Protein AF-A0A8H5RY26-F1 (afdb_monomer)

Mean predicted aligned error: 7.0 Å

Nearest PDB structures (foldseek):
  8ek4-assembly1_A  TM=5.320E-01  e=1.767E+00  synthetic construct
  4dzv-assembly1_A  TM=2.165E-01  e=2.153E+00  synthetic construct

Organism: NCBI:txid1567544

Radius of gyration: 21.16 Å; Cα contacts (8 Å, |Δi|>4): 128; chains: 1; bounding box: 45×34×76 Å

Sequence (164 aa):
METAPFAAAMRSDHYPPPDSVRNQLTSINVASVYHIQTATGTCIETIRGLKDTQPDRDIWNATISGACETAIRSFSDRFDNAADEAVQLIEALPPAQQSGAANFMSQSMGIVNRVVNQASSGFSSIDRRSIKDFLAGNWNRLTEVDNDVKAACSYAINALNAVF

Structure (mmCIF, N/CA/C/O backbone):
data_AF-A0A8H5RY26-F1
#
_entry.id   AF-A0A8H5RY26-F1
#
loop_
_atom_site.group_PDB
_atom_site.id
_atom_site.type_symbol
_atom_site.label_atom_id
_atom_site.label_alt_id
_atom_site.label_comp_id
_atom_site.label_asym_id
_atom_site.label_entity_id
_atom_site.label_seq_id
_atom_site.pdbx_PDB_ins_code
_atom_site.Cartn_x
_atom_site.Cartn_y
_atom_site.Cartn_z
_atom_site.occupancy
_atom_site.B_iso_or_equiv
_atom_site.auth_seq_id
_atom_site.auth_comp_id
_atom_site.auth_asym_id
_atom_site.auth_atom_id
_atom_site.pdbx_PDB_model_num
ATOM 1 N N . MET A 1 1 ? 9.638 23.536 -48.122 1.00 36.81 1 MET A N 1
ATOM 2 C CA . MET A 1 1 ? 9.835 23.753 -46.677 1.00 36.81 1 MET A CA 1
ATOM 3 C C . MET A 1 1 ? 9.055 22.688 -45.929 1.00 36.81 1 MET A C 1
ATOM 5 O O . MET A 1 1 ? 7.861 22.567 -46.146 1.00 36.81 1 MET A O 1
ATOM 9 N N . GLU A 1 2 ? 9.799 21.880 -45.173 1.00 44.03 2 GLU A N 1
ATOM 10 C CA . GLU A 1 2 ? 9.433 21.237 -43.900 1.00 44.03 2 GLU A CA 1
ATOM 11 C C . GLU A 1 2 ? 8.120 20.445 -43.779 1.00 44.03 2 GLU A C 1
ATOM 13 O O . GLU A 1 2 ? 7.114 20.937 -43.286 1.00 44.03 2 GLU A O 1
ATOM 18 N N . THR A 1 3 ? 8.190 19.141 -44.061 1.00 43.34 3 THR A N 1
ATOM 19 C CA . THR A 1 3 ? 7.304 18.130 -43.438 1.00 43.34 3 THR A CA 1
ATOM 20 C C . THR A 1 3 ? 8.074 16.973 -42.784 1.00 43.34 3 THR A C 1
ATOM 22 O O . THR A 1 3 ? 7.475 16.066 -42.214 1.00 43.34 3 THR A O 1
ATOM 25 N N . ALA A 1 4 ? 9.410 17.016 -42.789 1.00 43.66 4 ALA A N 1
ATOM 26 C CA . ALA A 1 4 ? 10.258 15.982 -42.198 1.00 43.66 4 ALA A CA 1
ATOM 27 C C . ALA A 1 4 ? 10.360 15.976 -40.649 1.00 43.66 4 ALA A C 1
ATOM 29 O O . ALA A 1 4 ? 10.495 14.880 -40.100 1.00 43.66 4 ALA A O 1
ATOM 30 N N . PRO A 1 5 ? 10.278 17.102 -39.900 1.00 45.31 5 PRO A N 1
ATOM 31 C CA . PRO A 1 5 ? 10.569 17.049 -38.462 1.00 45.31 5 PRO A CA 1
ATOM 32 C C . PRO A 1 5 ? 9.454 16.405 -37.619 1.00 45.31 5 PRO A C 1
ATOM 34 O O . PRO A 1 5 ? 9.732 15.899 -36.536 1.00 45.31 5 PRO A O 1
ATOM 37 N N . PHE A 1 6 ? 8.212 16.333 -38.114 1.00 38.69 6 PHE A N 1
ATOM 38 C CA . PHE A 1 6 ? 7.098 15.731 -37.362 1.00 38.69 6 PHE A CA 1
ATOM 39 C C . PHE A 1 6 ? 7.047 14.198 -37.438 1.00 38.69 6 PHE A C 1
ATOM 41 O O . PHE A 1 6 ? 6.617 13.551 -36.486 1.00 38.69 6 PHE A O 1
ATOM 48 N N . ALA A 1 7 ? 7.525 13.591 -38.529 1.00 36.59 7 ALA A N 1
ATOM 49 C CA . ALA A 1 7 ? 7.576 12.131 -38.649 1.00 36.59 7 ALA A CA 1
ATOM 50 C C . ALA A 1 7 ? 8.753 11.519 -37.864 1.00 36.59 7 ALA A C 1
ATOM 52 O O . ALA A 1 7 ? 8.653 10.386 -37.396 1.00 36.59 7 ALA A O 1
ATOM 53 N N . ALA A 1 8 ? 9.839 12.277 -37.670 1.00 38.31 8 ALA A N 1
ATOM 54 C CA . ALA A 1 8 ? 10.982 11.857 -36.858 1.00 38.31 8 ALA A CA 1
ATOM 55 C C . ALA A 1 8 ? 10.657 11.831 -35.351 1.00 38.31 8 ALA A C 1
ATOM 57 O O . ALA A 1 8 ? 11.148 10.963 -34.639 1.00 38.31 8 ALA A O 1
ATOM 58 N N . ALA A 1 9 ? 9.763 12.706 -34.876 1.00 37.72 9 ALA A N 1
ATOM 59 C CA . ALA A 1 9 ? 9.303 12.699 -33.485 1.00 37.72 9 ALA A CA 1
ATOM 60 C C . ALA A 1 9 ? 8.344 11.532 -33.158 1.00 37.72 9 ALA A C 1
ATOM 62 O O . ALA A 1 9 ? 8.243 11.131 -32.003 1.00 37.72 9 ALA A O 1
ATOM 63 N N . MET A 1 10 ? 7.668 10.951 -34.162 1.00 38.06 10 MET A N 1
ATOM 64 C CA . MET A 1 10 ? 6.785 9.783 -33.982 1.00 38.06 10 MET A CA 1
ATOM 65 C C . MET A 1 10 ? 7.508 8.430 -34.046 1.00 38.06 10 MET A C 1
ATOM 67 O O . MET A 1 10 ? 6.903 7.395 -33.776 1.00 38.06 10 MET A O 1
ATOM 71 N N . ARG A 1 11 ? 8.807 8.428 -34.354 1.00 40.53 11 ARG A N 1
ATOM 72 C CA . ARG A 1 11 ? 9.712 7.307 -34.087 1.00 40.53 11 ARG A CA 1
ATOM 73 C C . ARG A 1 11 ? 10.643 7.700 -32.957 1.00 40.53 11 ARG A C 1
ATOM 75 O O . ARG A 1 11 ? 11.855 7.750 -33.117 1.00 40.53 11 ARG A O 1
ATOM 82 N N . SER A 1 12 ? 10.085 8.017 -31.796 1.00 44.28 12 SER A N 1
ATOM 83 C CA . SER A 1 12 ? 10.896 7.838 -30.607 1.00 44.28 12 SER A CA 1
ATOM 84 C C . SER A 1 12 ? 11.171 6.337 -30.534 1.00 44.28 12 SER A C 1
ATOM 86 O O . SER A 1 12 ? 10.256 5.566 -30.229 1.00 44.28 12 SER A O 1
ATOM 88 N N . ASP A 1 13 ? 12.381 5.929 -30.902 1.00 45.69 13 ASP A N 1
ATOM 89 C CA . ASP A 1 13 ? 12.923 4.601 -30.644 1.00 45.69 13 ASP A CA 1
ATOM 90 C C . ASP A 1 13 ? 12.985 4.422 -29.118 1.00 45.69 13 ASP A C 1
ATOM 92 O O . ASP A 1 13 ? 14.048 4.473 -28.505 1.00 45.69 13 ASP A O 1
ATOM 96 N N . HIS A 1 14 ? 11.828 4.309 -28.460 1.00 55.00 14 HIS A N 1
ATOM 97 C CA . HIS A 1 14 ? 11.748 3.905 -27.069 1.00 55.00 14 HIS A CA 1
ATOM 98 C C . HIS A 1 14 ? 12.093 2.432 -27.080 1.00 55.00 14 HIS A C 1
ATOM 100 O O . HIS A 1 14 ? 11.222 1.573 -27.223 1.00 55.00 14 HIS A O 1
ATOM 106 N N . TYR A 1 15 ? 13.389 2.152 -26.987 1.00 67.06 15 TYR A N 1
ATOM 107 C CA . TYR A 1 15 ? 13.845 0.812 -26.703 1.00 67.06 15 TYR A CA 1
ATOM 108 C C . TYR A 1 15 ? 13.180 0.411 -25.388 1.00 67.06 15 TYR A C 1
ATOM 110 O O . TYR A 1 15 ? 13.376 1.099 -24.377 1.00 67.06 15 TYR A O 1
ATOM 118 N N . PRO A 1 16 ? 12.341 -0.638 -25.392 1.00 71.38 16 PRO A N 1
ATOM 119 C CA . PRO A 1 16 ? 11.757 -1.107 -24.156 1.00 71.38 16 PRO A CA 1
ATOM 120 C C . PRO A 1 16 ? 12.901 -1.458 -23.194 1.00 71.38 16 PRO A C 1
ATOM 122 O O . PRO A 1 16 ? 13.933 -1.981 -23.637 1.00 71.38 16 PRO A O 1
ATOM 125 N N . PRO A 1 17 ? 12.761 -1.146 -21.896 1.00 80.62 17 PRO A N 1
ATOM 126 C CA . PRO A 1 17 ? 13.752 -1.544 -20.910 1.00 80.62 17 PRO A CA 1
ATOM 127 C C . PRO A 1 17 ? 13.972 -3.064 -20.960 1.00 80.62 17 PRO A C 1
ATOM 129 O O . PRO A 1 17 ? 13.013 -3.808 -21.197 1.00 80.62 17 PRO A O 1
ATOM 132 N N . PRO A 1 18 ? 15.203 -3.543 -20.704 1.00 87.88 18 PRO A N 1
ATOM 133 C CA . PRO A 1 18 ? 15.481 -4.971 -20.604 1.00 87.88 18 PRO A CA 1
ATOM 134 C C . PRO A 1 18 ? 14.547 -5.662 -19.604 1.00 87.88 18 PRO A C 1
ATOM 136 O O . PRO A 1 18 ? 14.173 -5.071 -18.589 1.00 87.88 18 PRO A O 1
ATOM 139 N N . ASP A 1 19 ? 14.226 -6.935 -19.844 1.00 89.81 19 ASP A N 1
ATOM 140 C CA . ASP A 1 19 ? 13.344 -7.737 -18.977 1.00 89.81 19 ASP A CA 1
ATOM 141 C C . ASP A 1 19 ? 13.813 -7.755 -17.521 1.00 89.81 19 ASP A C 1
ATOM 143 O O . ASP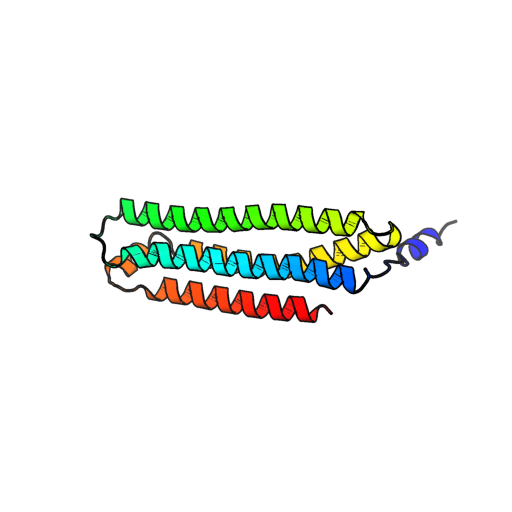 A 1 19 ? 13.008 -7.698 -16.597 1.00 89.81 19 ASP A O 1
ATOM 147 N N . SER A 1 20 ? 15.129 -7.763 -17.302 1.00 91.38 20 SER A N 1
ATOM 148 C CA . SER A 1 20 ? 15.716 -7.681 -15.966 1.00 91.38 20 SER A CA 1
ATOM 149 C C . SER A 1 20 ? 15.338 -6.390 -15.234 1.00 91.38 20 SER A C 1
ATOM 151 O O . SER A 1 20 ? 14.996 -6.445 -14.056 1.00 91.38 20 SER A O 1
ATOM 153 N N . VAL A 1 21 ? 15.358 -5.243 -15.918 1.00 92.88 21 VAL A N 1
ATOM 154 C CA . VAL A 1 21 ? 15.000 -3.943 -15.329 1.00 92.88 21 VAL A CA 1
ATOM 155 C C . VAL A 1 21 ? 13.494 -3.833 -15.145 1.00 92.88 21 VAL A C 1
ATOM 157 O O . VAL A 1 21 ? 13.033 -3.395 -14.097 1.00 92.88 21 VAL A O 1
ATOM 160 N N . ARG A 1 22 ? 12.724 -4.315 -16.121 1.00 92.06 22 ARG A N 1
ATOM 161 C CA . ARG A 1 22 ? 11.271 -4.470 -16.016 1.00 92.06 22 ARG A CA 1
ATOM 162 C C . ARG A 1 22 ? 10.870 -5.244 -14.758 1.00 92.06 22 ARG A C 1
ATOM 164 O O . ARG A 1 22 ? 10.122 -4.721 -13.935 1.00 92.06 22 ARG A O 1
ATOM 171 N N . ASN A 1 23 ? 11.448 -6.424 -14.549 1.00 93.62 23 ASN A N 1
ATOM 172 C CA . ASN A 1 23 ? 11.183 -7.261 -13.377 1.00 93.62 23 ASN A CA 1
ATOM 173 C C . ASN A 1 23 ? 11.546 -6.567 -12.054 1.00 93.62 23 ASN A C 1
ATOM 175 O O . ASN A 1 23 ? 10.822 -6.704 -11.065 1.00 93.62 23 ASN A O 1
ATOM 179 N N . GLN A 1 24 ? 12.643 -5.804 -12.025 1.00 96.00 24 GLN A N 1
ATOM 180 C CA . GLN A 1 24 ? 13.043 -5.041 -10.839 1.00 96.00 24 GLN A CA 1
ATOM 181 C C . GLN A 1 24 ? 12.072 -3.890 -10.546 1.00 96.00 24 GLN A C 1
ATOM 183 O O . GLN A 1 24 ? 11.600 -3.776 -9.418 1.00 96.00 24 GLN A O 1
ATOM 188 N N . LEU A 1 25 ? 11.685 -3.105 -11.558 1.00 95.12 25 LEU A N 1
ATOM 189 C CA . LEU A 1 25 ? 10.690 -2.037 -11.409 1.00 95.12 25 LEU A CA 1
ATOM 190 C C . LEU A 1 25 ? 9.324 -2.582 -10.960 1.00 95.12 25 LEU A C 1
ATOM 192 O O . LEU A 1 25 ? 8.662 -1.978 -10.115 1.00 95.12 25 LEU A O 1
ATOM 196 N N . THR A 1 26 ? 8.903 -3.751 -11.450 1.00 94.94 26 THR A N 1
ATOM 197 C CA . THR A 1 26 ? 7.691 -4.395 -10.919 1.00 94.94 26 THR A CA 1
ATOM 198 C C . THR A 1 26 ? 7.875 -4.887 -9.494 1.00 94.94 26 THR A C 1
ATOM 200 O O . THR A 1 26 ? 6.969 -4.702 -8.688 1.00 94.94 26 THR A O 1
ATOM 203 N N . SER A 1 27 ? 9.036 -5.439 -9.137 1.00 96.06 27 SER A N 1
ATOM 204 C CA . SER A 1 27 ? 9.303 -5.861 -7.756 1.00 96.06 27 SER A CA 1
ATOM 205 C C . SER A 1 27 ? 9.217 -4.689 -6.775 1.00 96.06 27 SER A C 1
ATOM 207 O O . SER A 1 27 ? 8.623 -4.841 -5.709 1.00 96.06 27 SER A O 1
ATOM 209 N N . ILE A 1 28 ? 9.706 -3.504 -7.159 1.00 96.88 28 ILE A N 1
ATOM 210 C CA . ILE A 1 28 ? 9.556 -2.265 -6.379 1.00 96.88 28 ILE A CA 1
ATOM 211 C C . ILE A 1 28 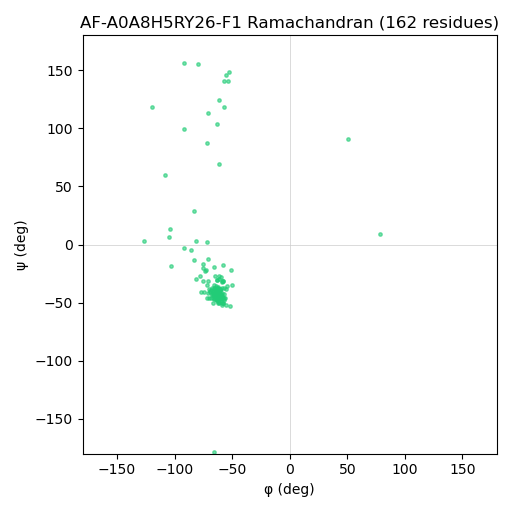? 8.072 -1.944 -6.149 1.00 96.88 28 ILE A C 1
ATOM 213 O O . ILE A 1 28 ? 7.653 -1.730 -5.008 1.00 96.88 28 ILE A O 1
ATOM 217 N N . ASN A 1 29 ? 7.259 -1.958 -7.211 1.00 96.12 29 ASN A N 1
ATOM 218 C CA . ASN A 1 29 ? 5.825 -1.665 -7.125 1.00 96.12 29 ASN A CA 1
ATOM 219 C C . ASN A 1 29 ? 5.051 -2.717 -6.317 1.00 96.12 29 ASN A C 1
ATOM 221 O O . ASN A 1 29 ? 4.221 -2.362 -5.482 1.00 96.12 29 ASN A O 1
ATOM 225 N N . VAL A 1 30 ? 5.344 -4.004 -6.512 1.00 96.94 30 VAL A N 1
ATOM 226 C CA . VAL A 1 30 ? 4.753 -5.111 -5.746 1.00 96.94 30 VAL A CA 1
ATOM 227 C C . VAL A 1 30 ? 5.096 -4.980 -4.262 1.00 96.94 30 VAL A C 1
ATOM 229 O O . VAL A 1 30 ? 4.210 -5.107 -3.417 1.00 96.94 30 VAL A O 1
ATOM 232 N N . ALA A 1 31 ? 6.348 -4.653 -3.930 1.00 97.19 31 ALA A N 1
ATOM 233 C CA . ALA A 1 31 ? 6.754 -4.389 -2.553 1.00 97.19 31 ALA A CA 1
ATOM 234 C C . ALA A 1 31 ? 5.978 -3.208 -1.946 1.00 97.19 31 ALA A C 1
ATOM 236 O O . ALA A 1 31 ? 5.542 -3.285 -0.798 1.00 97.19 31 ALA A O 1
ATOM 237 N N . SER A 1 32 ? 5.724 -2.147 -2.719 1.00 97.88 32 SER A N 1
ATOM 238 C CA . SER A 1 32 ? 4.875 -1.033 -2.277 1.00 97.88 32 SER A CA 1
ATOM 239 C C . SER A 1 32 ? 3.430 -1.464 -2.010 1.00 97.88 32 SER A C 1
ATOM 241 O O . SER A 1 32 ? 2.854 -1.050 -1.007 1.00 97.88 32 SER A O 1
ATOM 243 N N . VAL A 1 33 ? 2.851 -2.343 -2.835 1.00 97.94 33 VAL A N 1
ATOM 244 C CA . VAL A 1 33 ? 1.503 -2.891 -2.593 1.00 97.94 33 VAL A CA 1
ATOM 245 C C . VAL A 1 33 ? 1.453 -3.714 -1.300 1.00 97.94 33 VAL A C 1
ATOM 247 O O . VAL A 1 33 ? 0.552 -3.516 -0.481 1.00 97.94 33 VAL A O 1
ATOM 250 N N . TYR A 1 34 ? 2.436 -4.587 -1.060 1.00 97.94 34 TYR A N 1
ATOM 251 C CA . TYR A 1 34 ? 2.517 -5.346 0.196 1.00 97.94 34 TYR A CA 1
ATOM 252 C C . TYR A 1 34 ? 2.697 -4.451 1.422 1.00 97.94 34 TYR A C 1
ATOM 254 O O . TYR A 1 34 ? 2.121 -4.720 2.482 1.00 97.94 34 TYR A O 1
ATOM 262 N N . HIS A 1 35 ? 3.466 -3.371 1.285 1.00 97.81 35 HIS A N 1
ATOM 263 C CA . HIS A 1 35 ? 3.636 -2.385 2.346 1.00 97.81 35 HIS A CA 1
ATOM 264 C C . HIS A 1 35 ? 2.308 -1.711 2.705 1.00 97.81 35 HIS A C 1
ATOM 266 O O . HIS A 1 35 ? 1.948 -1.661 3.880 1.00 97.81 35 HIS A O 1
ATOM 272 N N . ILE A 1 36 ? 1.528 -1.284 1.704 1.00 97.19 36 ILE A N 1
ATOM 273 C CA . ILE A 1 36 ? 0.191 -0.702 1.918 1.00 97.19 36 ILE A CA 1
ATOM 274 C C . ILE A 1 36 ? -0.724 -1.689 2.646 1.00 97.19 36 ILE A C 1
ATOM 276 O O . ILE A 1 36 ? -1.395 -1.316 3.612 1.00 97.19 36 ILE A O 1
ATOM 280 N N . GLN A 1 37 ? -0.730 -2.955 2.216 1.00 97.56 37 GLN A N 1
ATOM 281 C CA . GLN A 1 37 ? -1.512 -4.008 2.863 1.00 97.56 37 GLN A CA 1
ATOM 282 C C . GLN A 1 37 ? -1.128 -4.167 4.339 1.00 97.56 37 GLN A C 1
ATOM 284 O O . GLN A 1 37 ? -2.000 -4.239 5.203 1.00 97.56 37 GLN A O 1
ATOM 289 N N . THR A 1 38 ? 0.173 -4.194 4.626 1.00 97.69 38 THR A N 1
ATOM 290 C CA . THR A 1 38 ? 0.706 -4.381 5.980 1.00 97.69 38 THR A CA 1
ATOM 291 C C . THR A 1 38 ? 0.363 -3.197 6.877 1.00 97.69 38 THR A C 1
ATOM 293 O O . THR A 1 38 ? -0.198 -3.387 7.953 1.00 97.69 38 THR A O 1
ATOM 296 N N . ALA A 1 39 ? 0.631 -1.969 6.430 1.00 97.50 39 ALA A N 1
ATOM 297 C CA . ALA A 1 39 ? 0.329 -0.763 7.196 1.00 97.50 39 ALA A CA 1
ATOM 298 C C . ALA A 1 39 ? -1.183 -0.581 7.426 1.00 97.50 39 ALA A C 1
ATOM 300 O O . ALA A 1 39 ? -1.593 -0.182 8.518 1.00 97.50 39 ALA A O 1
ATOM 301 N N . THR A 1 40 ? -2.023 -0.960 6.456 1.00 96.62 40 THR A N 1
ATOM 302 C CA . THR A 1 40 ? -3.482 -1.015 6.645 1.00 96.62 40 THR A CA 1
ATOM 303 C C . THR A 1 40 ? -3.868 -2.036 7.709 1.00 96.62 40 THR A C 1
ATOM 305 O O . THR A 1 40 ? -4.607 -1.694 8.630 1.00 96.62 40 THR A O 1
ATOM 308 N N . GLY A 1 41 ? -3.338 -3.260 7.631 1.00 96.62 41 GLY A N 1
ATOM 309 C CA . GLY A 1 41 ? -3.584 -4.297 8.634 1.00 96.62 41 GLY A CA 1
ATOM 310 C C . GLY A 1 41 ? -3.200 -3.843 10.044 1.00 96.62 41 GLY A C 1
ATOM 311 O O . GLY A 1 41 ? -3.999 -3.965 10.966 1.00 96.62 41 GLY A O 1
ATOM 312 N N . THR A 1 42 ? -2.027 -3.227 10.205 1.00 96.94 42 THR A N 1
ATOM 313 C CA . THR A 1 42 ? -1.566 -2.681 11.493 1.00 96.94 42 THR A CA 1
ATOM 314 C C . THR A 1 42 ? -2.496 -1.595 12.034 1.00 96.94 42 THR A C 1
ATOM 316 O O . THR A 1 42 ? -2.801 -1.588 13.228 1.00 96.94 42 THR A O 1
ATOM 319 N N . CYS A 1 43 ? -2.977 -0.690 11.176 1.00 95.50 43 CYS A N 1
ATOM 320 C CA . CYS A 1 43 ? -3.969 0.314 11.562 1.00 95.50 43 CYS A CA 1
ATOM 321 C C . CYS A 1 43 ? -5.251 -0.355 12.082 1.00 95.50 43 CYS A C 1
ATOM 323 O O . CYS A 1 43 ? -5.701 -0.063 13.190 1.00 95.50 43 CYS A O 1
ATOM 325 N N . ILE A 1 44 ? -5.793 -1.312 11.324 1.00 95.12 44 ILE A N 1
ATOM 326 C CA . ILE A 1 44 ? -7.012 -2.039 11.691 1.00 95.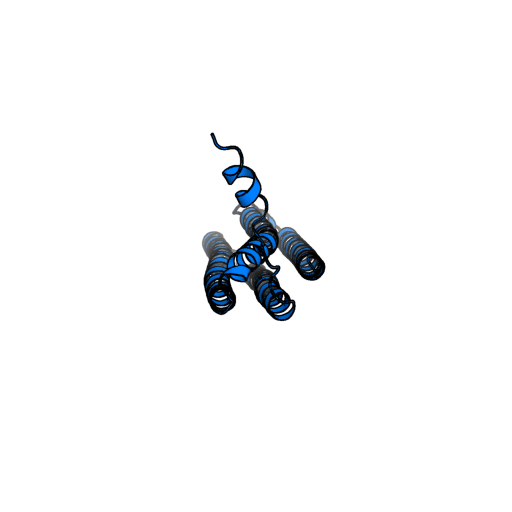12 44 ILE A CA 1
ATOM 327 C C . ILE A 1 44 ? -6.850 -2.789 13.018 1.00 95.12 44 ILE A C 1
ATOM 329 O O . ILE A 1 44 ? -7.732 -2.700 13.871 1.00 95.12 44 ILE A O 1
ATOM 333 N N . GLU A 1 45 ? -5.731 -3.481 13.229 1.00 95.38 45 GLU A N 1
ATOM 334 C CA . GLU A 1 45 ? -5.460 -4.192 14.484 1.00 95.38 45 GLU A CA 1
ATOM 335 C C . GLU A 1 45 ? -5.308 -3.236 15.672 1.00 95.38 45 GLU A C 1
ATOM 337 O O . GLU A 1 45 ? -5.839 -3.501 16.751 1.00 95.38 45 GLU A O 1
ATOM 342 N N . THR A 1 46 ? -4.678 -2.076 15.464 1.00 94.31 46 THR A N 1
ATOM 343 C CA . THR A 1 46 ? -4.583 -1.029 16.494 1.00 94.31 46 THR A CA 1
ATOM 344 C C . THR A 1 46 ? -5.973 -0.566 16.933 1.00 94.31 46 THR A C 1
ATOM 346 O O . THR A 1 46 ? -6.236 -0.433 18.127 1.00 94.31 46 THR A O 1
ATOM 349 N N . ILE A 1 47 ? -6.890 -0.371 15.980 1.00 93.25 47 ILE A N 1
ATOM 350 C CA . ILE A 1 47 ? -8.267 0.040 16.279 1.00 93.25 47 ILE A CA 1
ATOM 351 C C . ILE A 1 47 ? -9.053 -1.105 16.933 1.00 93.25 47 ILE A C 1
ATOM 353 O O . ILE A 1 47 ? -9.770 -0.872 17.905 1.00 93.25 47 ILE A O 1
ATOM 357 N N . ARG A 1 48 ? -8.904 -2.351 16.458 1.00 92.00 48 ARG A N 1
ATOM 358 C CA . ARG A 1 48 ? -9.535 -3.537 17.073 1.00 92.00 48 ARG A CA 1
ATOM 359 C C . ARG A 1 48 ? -9.111 -3.729 18.530 1.00 92.00 48 ARG A C 1
ATOM 361 O O . ARG A 1 48 ? -9.935 -4.163 19.332 1.00 92.00 48 ARG A O 1
ATOM 368 N N . GLY A 1 49 ? -7.884 -3.349 18.886 1.00 92.00 49 GLY A N 1
ATOM 369 C CA . GLY A 1 49 ? -7.384 -3.371 20.263 1.00 92.00 49 GLY A CA 1
ATOM 370 C C . GLY A 1 49 ? -8.200 -2.529 21.253 1.00 92.00 49 GLY A C 1
ATOM 371 O O . GLY A 1 49 ? -8.126 -2.766 22.455 1.00 92.00 49 GLY A O 1
ATOM 372 N N . LEU A 1 50 ? -9.028 -1.591 20.777 1.00 91.00 50 LEU A N 1
ATOM 373 C CA . LEU A 1 50 ? -9.917 -0.792 21.625 1.00 91.00 50 LEU A CA 1
ATOM 374 C C . LEU A 1 50 ? -11.151 -1.564 22.120 1.00 91.00 50 LEU A C 1
ATOM 376 O O . LEU A 1 50 ? -11.790 -1.120 23.073 1.00 91.00 50 LEU A O 1
ATOM 380 N N . LYS A 1 51 ? -11.491 -2.706 21.509 1.00 89.81 51 LYS A N 1
ATOM 381 C CA . LYS A 1 51 ? -12.760 -3.421 21.731 1.00 89.81 51 LYS A CA 1
ATOM 382 C C . LYS A 1 51 ? -13.044 -3.777 23.190 1.00 89.81 51 LYS A C 1
ATOM 384 O O . LYS A 1 51 ? -14.188 -3.663 23.621 1.00 89.81 51 LYS A O 1
ATOM 389 N N . ASP A 1 52 ? -12.011 -4.157 23.933 1.00 86.31 52 ASP A N 1
ATOM 390 C CA . ASP A 1 52 ? -12.125 -4.590 25.331 1.00 86.31 52 ASP A CA 1
ATOM 391 C C . ASP A 1 52 ? -11.650 -3.508 26.321 1.00 86.31 52 ASP A C 1
ATOM 393 O O . ASP A 1 52 ? -11.424 -3.775 27.502 1.00 86.31 52 ASP A O 1
ATOM 397 N N . THR A 1 53 ? -11.479 -2.271 25.845 1.00 87.62 53 THR A N 1
ATOM 398 C CA . THR A 1 53 ? -11.060 -1.131 26.672 1.00 87.62 53 THR A CA 1
ATOM 399 C C . THR A 1 53 ? -12.262 -0.378 27.230 1.00 87.62 53 THR A C 1
ATOM 401 O O . THR A 1 53 ? -13.356 -0.403 26.662 1.00 87.62 53 THR A O 1
ATOM 404 N N . GLN A 1 54 ? -12.066 0.331 28.347 1.00 83.81 54 GLN A N 1
ATOM 405 C CA . GLN A 1 54 ? -13.089 1.246 28.844 1.00 83.81 54 GLN A CA 1
ATOM 406 C C . GLN A 1 54 ? -13.340 2.335 27.785 1.00 83.81 54 GLN A C 1
ATOM 408 O O . GLN A 1 54 ? -12.383 3.008 27.390 1.00 83.81 54 GLN A O 1
ATOM 413 N N . PRO A 1 55 ? -14.588 2.526 27.317 1.00 79.56 55 PRO A N 1
ATOM 414 C CA . PRO A 1 55 ? -14.839 3.448 26.227 1.00 79.56 55 PRO A CA 1
ATOM 415 C C . PRO A 1 55 ? -14.660 4.891 26.687 1.00 79.56 55 PRO A C 1
ATOM 417 O O . PRO A 1 55 ? -15.454 5.415 27.468 1.00 79.56 55 PRO A O 1
ATOM 420 N N . ASP A 1 56 ? -13.633 5.536 26.150 1.00 86.94 56 ASP A N 1
ATOM 421 C CA . ASP A 1 56 ? -13.427 6.973 26.227 1.00 86.94 56 ASP A CA 1
ATOM 422 C C . ASP A 1 56 ? -13.405 7.507 24.798 1.00 86.94 56 ASP A C 1
ATOM 424 O O . ASP A 1 56 ? -12.577 7.121 23.970 1.00 86.94 56 ASP A O 1
ATOM 428 N N . ARG A 1 57 ? -14.367 8.378 24.495 1.00 83.88 57 ARG A N 1
ATOM 429 C CA . ARG A 1 57 ? -14.582 8.872 23.138 1.00 83.88 57 ARG A CA 1
ATOM 430 C C . ARG A 1 57 ? -13.382 9.653 22.615 1.00 83.88 57 ARG A C 1
ATOM 432 O O . ARG A 1 57 ? -13.102 9.566 21.420 1.00 83.88 57 ARG A O 1
ATOM 439 N N . ASP A 1 58 ? -12.721 10.434 23.455 1.00 87.56 58 ASP A N 1
ATOM 440 C CA . ASP A 1 58 ? -11.628 11.298 23.021 1.00 87.56 58 ASP A CA 1
ATOM 441 C C . ASP A 1 58 ? -10.360 10.473 22.817 1.00 87.56 58 ASP A C 1
ATOM 443 O O . ASP A 1 58 ? -9.696 10.621 21.788 1.00 87.56 58 ASP A O 1
ATOM 447 N N . ILE A 1 59 ? -10.101 9.515 23.712 1.00 88.06 59 ILE A N 1
ATOM 448 C CA . ILE A 1 59 ? -9.005 8.551 23.560 1.00 88.06 59 ILE A CA 1
ATOM 449 C C . ILE A 1 59 ? -9.213 7.704 22.302 1.00 88.06 59 ILE A C 1
ATOM 451 O O . ILE A 1 59 ? -8.317 7.630 21.466 1.00 88.06 59 ILE A O 1
ATOM 455 N N . TRP A 1 60 ? -10.398 7.118 22.109 1.00 90.50 60 TRP A N 1
ATOM 456 C CA . TRP A 1 60 ? -10.681 6.293 20.930 1.00 90.50 60 TRP A CA 1
ATOM 457 C C . TRP A 1 60 ? -10.564 7.096 19.633 1.00 90.50 60 TRP A C 1
ATOM 459 O O . TRP A 1 60 ? -9.961 6.619 18.673 1.00 90.50 60 TRP A O 1
ATOM 469 N N . ASN A 1 61 ? -11.080 8.331 19.602 1.00 89.06 61 ASN A N 1
ATOM 470 C CA . ASN A 1 61 ? -10.906 9.228 18.457 1.00 89.06 61 ASN A CA 1
ATOM 471 C C . ASN A 1 61 ? -9.429 9.468 18.137 1.00 89.06 61 ASN A C 1
ATOM 473 O O . ASN A 1 61 ? -9.040 9.401 16.968 1.00 89.06 61 ASN A O 1
ATOM 477 N N . ALA A 1 62 ? -8.625 9.775 19.156 1.00 90.62 62 ALA A N 1
ATOM 478 C CA . ALA A 1 62 ? -7.205 10.053 18.995 1.00 90.62 62 ALA A CA 1
ATOM 479 C C . ALA A 1 62 ? -6.442 8.812 18.512 1.00 90.62 62 ALA A C 1
ATOM 481 O O . ALA A 1 62 ? -5.652 8.914 17.576 1.00 90.62 62 ALA A O 1
ATOM 482 N N . THR A 1 63 ? -6.720 7.637 19.083 1.00 91.81 63 THR A N 1
ATOM 483 C CA . THR A 1 63 ? -6.106 6.371 18.665 1.00 91.81 63 THR A CA 1
ATOM 484 C C . THR A 1 63 ? -6.465 6.015 17.225 1.00 91.81 63 THR A C 1
ATOM 486 O O . THR A 1 63 ? -5.571 5.705 16.443 1.00 91.81 63 THR A O 1
ATOM 489 N N . ILE A 1 64 ? -7.746 6.101 16.850 1.00 92.06 64 ILE A N 1
ATOM 490 C CA . ILE A 1 64 ? -8.202 5.806 15.482 1.00 92.06 64 ILE A CA 1
ATOM 491 C C . ILE A 1 64 ? -7.550 6.764 14.482 1.00 92.06 64 ILE A C 1
ATOM 493 O O . ILE A 1 64 ? -6.962 6.324 13.496 1.00 92.06 64 ILE A O 1
ATOM 497 N N . SER A 1 65 ? -7.618 8.070 14.751 1.00 91.50 65 SER A N 1
ATOM 498 C CA . SER A 1 65 ? -7.067 9.085 13.845 1.00 91.50 65 SER A CA 1
ATOM 499 C C . SER A 1 65 ? -5.551 8.934 13.714 1.00 91.50 65 SER A C 1
ATOM 501 O O . SER A 1 65 ? -5.034 8.896 12.601 1.00 91.50 65 SER A O 1
ATOM 503 N N . GLY A 1 66 ? -4.845 8.746 14.833 1.00 93.50 66 GLY A N 1
ATOM 504 C CA . GLY A 1 66 ? -3.396 8.558 14.847 1.00 93.50 66 GLY A CA 1
ATOM 505 C C . GLY A 1 66 ? -2.941 7.285 14.129 1.00 93.50 66 GLY A C 1
ATOM 506 O O . GLY A 1 66 ? -1.934 7.314 13.420 1.00 93.50 66 GLY A O 1
ATOM 507 N N . ALA A 1 67 ? -3.686 6.181 14.251 1.00 94.38 67 ALA A N 1
ATOM 508 C CA . ALA A 1 67 ? -3.397 4.943 13.527 1.00 94.38 67 ALA A CA 1
ATOM 509 C C . ALA A 1 67 ? -3.559 5.124 12.007 1.00 94.38 67 ALA A C 1
ATOM 511 O O . ALA A 1 67 ? -2.659 4.767 11.243 1.00 94.38 67 ALA A O 1
ATOM 512 N N . CYS A 1 68 ? -4.661 5.744 11.571 1.00 93.88 68 CYS A N 1
ATOM 513 C CA . CYS A 1 68 ? -4.910 6.044 10.160 1.00 93.88 68 CYS A CA 1
ATOM 514 C C . CYS A 1 68 ? -3.858 7.003 9.578 1.00 93.88 68 CYS A C 1
ATOM 516 O O . CYS A 1 68 ? -3.313 6.741 8.508 1.00 93.88 68 CYS A O 1
ATOM 518 N N . GLU A 1 69 ? -3.529 8.088 10.284 1.00 94.56 69 GLU A N 1
ATOM 519 C CA . GLU A 1 69 ? -2.502 9.050 9.860 1.00 94.56 69 GLU A CA 1
ATOM 520 C C . GLU A 1 69 ? -1.116 8.405 9.759 1.00 94.56 69 GLU A C 1
ATOM 522 O O . GLU A 1 69 ? -0.380 8.664 8.806 1.00 94.56 69 GLU A O 1
ATOM 527 N N . THR A 1 70 ? -0.768 7.532 10.709 1.00 96.06 70 THR A N 1
ATOM 528 C CA . THR A 1 70 ? 0.499 6.788 10.687 1.00 96.06 70 THR A CA 1
ATOM 529 C C . THR A 1 70 ? 0.575 5.865 9.474 1.00 96.06 70 THR A C 1
ATOM 531 O O . THR A 1 70 ? 1.601 5.837 8.794 1.00 96.06 70 THR A O 1
ATOM 534 N N . ALA A 1 71 ? -0.510 5.152 9.155 1.00 95.94 71 ALA A N 1
ATOM 535 C CA . ALA A 1 71 ? -0.564 4.301 7.970 1.00 95.94 71 ALA A CA 1
ATOM 536 C C . ALA A 1 71 ? -0.417 5.114 6.674 1.00 95.94 71 ALA A C 1
ATOM 538 O O . ALA A 1 71 ? 0.405 4.767 5.830 1.00 95.94 71 ALA A O 1
ATOM 539 N N . ILE A 1 72 ? -1.142 6.232 6.544 1.00 94.06 72 ILE A N 1
ATOM 540 C CA . ILE A 1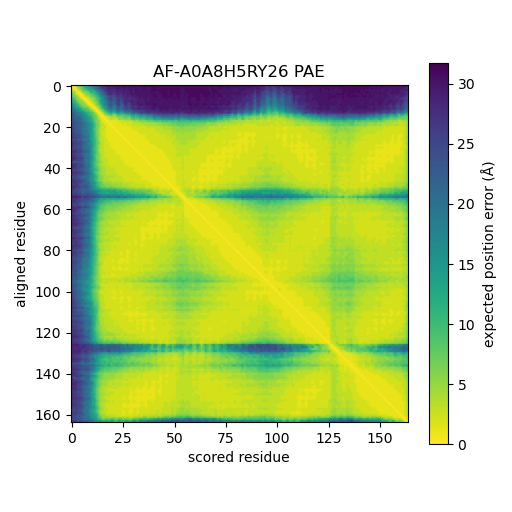 72 ? -1.059 7.111 5.365 1.00 94.06 72 ILE A CA 1
ATOM 541 C C . ILE A 1 72 ? 0.353 7.677 5.193 1.00 94.06 72 ILE A C 1
ATOM 543 O O . ILE A 1 72 ? 0.893 7.647 4.087 1.00 94.06 72 ILE A O 1
ATOM 547 N N . ARG A 1 73 ? 0.980 8.154 6.276 1.00 95.62 73 ARG A N 1
ATOM 548 C CA . ARG A 1 73 ? 2.366 8.641 6.231 1.00 95.62 73 ARG A CA 1
ATOM 549 C C . ARG A 1 73 ? 3.318 7.541 5.770 1.00 95.62 73 ARG A C 1
ATOM 551 O O . ARG A 1 73 ? 4.130 7.774 4.885 1.00 95.62 73 ARG A O 1
ATOM 558 N N . SER A 1 74 ? 3.137 6.327 6.285 1.00 95.81 74 SER A N 1
ATOM 559 C CA . SER A 1 74 ? 3.939 5.172 5.888 1.00 95.81 74 SER A CA 1
ATOM 560 C C . SER A 1 74 ? 3.801 4.821 4.401 1.00 95.81 74 SER A C 1
ATOM 562 O O . SER A 1 74 ? 4.753 4.308 3.813 1.00 95.81 74 SER A O 1
ATOM 564 N N . PHE A 1 75 ? 2.654 5.101 3.769 1.00 94.44 75 PHE A N 1
ATOM 565 C CA . PHE A 1 75 ? 2.515 4.960 2.316 1.00 94.44 75 PHE A CA 1
ATOM 566 C C . PHE A 1 75 ? 3.402 5.967 1.577 1.00 94.44 75 PHE A C 1
ATOM 568 O O . PHE A 1 75 ? 4.122 5.572 0.665 1.00 94.44 75 PHE A O 1
ATOM 575 N N . SER A 1 76 ? 3.379 7.239 1.996 1.00 93.12 76 SER A N 1
ATOM 576 C CA . SER A 1 76 ? 4.213 8.301 1.414 1.00 93.12 76 SER A CA 1
ATOM 577 C C . SER A 1 76 ? 5.697 7.960 1.519 1.00 93.12 76 SER A C 1
ATOM 579 O O . SER A 1 76 ? 6.381 7.932 0.501 1.00 93.12 76 SER A O 1
ATOM 581 N N . ASP A 1 77 ? 6.162 7.589 2.716 1.00 94.31 77 ASP A N 1
ATOM 582 C CA . ASP A 1 77 ? 7.565 7.233 2.956 1.00 94.31 77 ASP A CA 1
ATOM 583 C C . ASP A 1 77 ? 8.007 6.058 2.065 1.00 94.31 77 ASP A C 1
ATOM 585 O O . ASP A 1 77 ? 9.131 6.012 1.560 1.00 94.31 77 ASP A O 1
ATOM 589 N N . ARG A 1 78 ? 7.114 5.083 1.834 1.00 95.44 78 ARG A N 1
ATOM 590 C CA . ARG A 1 78 ? 7.400 3.973 0.920 1.00 95.44 78 ARG A CA 1
ATOM 591 C C . ARG A 1 78 ? 7.496 4.435 -0.532 1.00 95.44 78 ARG A C 1
ATOM 593 O O . ARG A 1 78 ? 8.325 3.884 -1.254 1.00 95.44 78 ARG A O 1
ATOM 600 N N . PHE A 1 79 ? 6.677 5.389 -0.972 1.00 93.12 79 PHE A N 1
ATOM 601 C CA . PHE A 1 79 ? 6.744 5.902 -2.342 1.00 93.12 79 PHE A CA 1
ATOM 602 C C . PHE A 1 79 ? 7.984 6.724 -2.611 1.00 93.12 79 PHE A C 1
ATOM 604 O O . PHE A 1 79 ? 8.559 6.550 -3.680 1.00 93.12 79 PHE A O 1
ATOM 611 N N . ASP A 1 80 ? 8.424 7.528 -1.650 1.00 93.00 80 ASP A N 1
ATOM 612 C CA . ASP A 1 80 ? 9.667 8.283 -1.783 1.00 93.00 80 ASP A CA 1
ATOM 613 C C . ASP A 1 80 ? 10.850 7.314 -1.953 1.00 93.00 80 ASP A C 1
ATOM 615 O O . ASP A 1 80 ? 11.581 7.389 -2.938 1.00 93.00 80 ASP A O 1
ATOM 619 N N . ASN A 1 81 ? 10.939 6.284 -1.102 1.00 93.50 81 ASN A N 1
ATOM 620 C CA . ASN A 1 81 ? 11.962 5.240 -1.239 1.00 93.50 81 ASN A CA 1
ATOM 621 C C . ASN A 1 81 ? 11.847 4.459 -2.563 1.00 93.50 81 ASN A C 1
ATOM 623 O O . ASN A 1 81 ? 12.848 4.174 -3.213 1.00 93.50 81 ASN A O 1
ATOM 627 N N . ALA A 1 82 ? 10.628 4.106 -2.986 1.00 93.69 82 ALA A N 1
ATOM 628 C CA . ALA A 1 82 ? 10.400 3.398 -4.247 1.00 93.69 82 ALA A CA 1
ATOM 629 C C . ALA A 1 82 ? 10.773 4.251 -5.470 1.00 93.69 82 ALA A C 1
ATOM 631 O O . ALA A 1 82 ? 11.233 3.714 -6.479 1.00 93.69 82 ALA A O 1
ATOM 632 N N . ALA A 1 83 ? 10.555 5.565 -5.394 1.00 93.38 83 ALA A N 1
ATOM 633 C CA . ALA A 1 83 ? 10.953 6.508 -6.425 1.00 93.38 83 ALA A CA 1
ATOM 634 C C . ALA A 1 83 ? 12.479 6.590 -6.510 1.00 93.38 83 ALA A C 1
ATOM 636 O O . ALA A 1 83 ? 13.012 6.453 -7.608 1.00 93.38 83 ALA A O 1
ATOM 637 N N . ASP A 1 84 ? 13.174 6.706 -5.377 1.00 95.69 84 ASP A N 1
ATOM 638 C CA . ASP A 1 84 ? 14.640 6.718 -5.333 1.00 95.69 84 ASP A CA 1
ATOM 639 C C . ASP A 1 84 ? 15.242 5.415 -5.889 1.00 95.69 84 ASP A C 1
ATOM 641 O O . ASP A 1 84 ? 16.135 5.457 -6.739 1.00 95.69 84 ASP A O 1
ATOM 645 N N . GLU A 1 85 ? 14.715 4.253 -5.482 1.00 95.75 85 GLU A N 1
ATOM 646 C CA . GLU A 1 85 ? 15.107 2.939 -6.018 1.00 95.75 85 GLU A CA 1
ATOM 647 C C . GLU A 1 85 ? 14.915 2.874 -7.545 1.00 95.75 85 GLU A C 1
ATOM 649 O O . GLU A 1 85 ? 15.800 2.429 -8.281 1.00 95.75 85 GLU A O 1
ATOM 654 N N . ALA A 1 86 ? 13.764 3.335 -8.045 1.00 95.75 86 ALA A N 1
ATOM 655 C CA . ALA A 1 86 ? 13.459 3.309 -9.470 1.00 95.75 86 ALA A CA 1
ATOM 656 C C . ALA A 1 86 ? 14.322 4.290 -10.274 1.00 95.75 86 ALA A C 1
ATOM 658 O O . ALA A 1 86 ? 14.784 3.931 -11.356 1.00 95.75 86 ALA A O 1
ATOM 659 N N . VAL A 1 87 ? 14.571 5.498 -9.758 1.00 95.62 87 VAL A N 1
ATOM 660 C CA . VAL A 1 87 ? 15.449 6.492 -10.393 1.00 95.62 87 VAL A CA 1
ATOM 661 C C . VAL A 1 87 ? 16.855 5.924 -10.543 1.00 95.62 87 VAL A C 1
ATOM 663 O O . VAL A 1 87 ? 17.382 5.937 -11.652 1.00 95.62 87 VAL A O 1
ATOM 666 N N . GLN A 1 88 ? 17.416 5.323 -9.490 1.00 96.06 88 GLN A N 1
ATOM 667 C CA . GLN A 1 88 ? 18.741 4.697 -9.554 1.00 96.06 88 GLN A CA 1
ATOM 668 C C . GLN A 1 88 ? 18.820 3.612 -10.639 1.00 96.06 88 GLN A C 1
ATOM 670 O O . GLN A 1 88 ? 19.792 3.554 -11.396 1.00 96.06 88 GLN A O 1
ATOM 675 N N . LEU A 1 89 ? 17.788 2.768 -10.755 1.00 95.06 89 LEU A N 1
ATOM 676 C CA . LEU A 1 89 ? 17.727 1.735 -11.793 1.00 95.06 89 LEU A CA 1
ATOM 677 C C . LEU A 1 89 ? 17.611 2.316 -13.203 1.00 95.06 89 LEU A C 1
ATOM 679 O O . LEU A 1 89 ? 18.233 1.801 -14.131 1.00 95.06 89 LEU A O 1
ATOM 683 N N . ILE A 1 90 ? 16.806 3.364 -13.373 1.00 95.00 90 ILE A N 1
ATOM 684 C CA . ILE A 1 90 ? 16.575 4.005 -14.668 1.00 95.00 90 ILE A CA 1
ATOM 685 C C . ILE A 1 90 ? 17.831 4.749 -15.121 1.00 95.00 90 ILE A C 1
ATOM 687 O O . ILE A 1 90 ? 18.243 4.588 -16.264 1.00 95.00 90 ILE A O 1
ATOM 691 N N . GLU A 1 91 ? 18.476 5.519 -14.247 1.00 95.81 91 GLU A N 1
ATOM 692 C CA . GLU A 1 91 ? 19.676 6.298 -14.580 1.00 95.81 91 GLU A CA 1
ATOM 693 C C . GLU A 1 91 ? 20.877 5.416 -14.948 1.00 95.81 91 GLU A C 1
ATOM 695 O O . GLU A 1 91 ? 21.711 5.819 -15.760 1.00 95.81 91 GLU A O 1
ATOM 700 N N . ALA A 1 92 ? 20.937 4.188 -14.425 1.00 95.06 92 ALA A N 1
ATOM 701 C CA . ALA A 1 92 ? 21.958 3.206 -14.786 1.00 95.06 92 ALA A CA 1
ATOM 702 C C . ALA A 1 92 ? 21.801 2.640 -16.215 1.00 95.06 92 ALA A C 1
ATOM 704 O O . ALA A 1 92 ? 22.715 1.980 -16.721 1.00 95.06 92 ALA A O 1
ATOM 705 N N . LEU A 1 93 ? 20.663 2.871 -16.880 1.00 93.44 93 LEU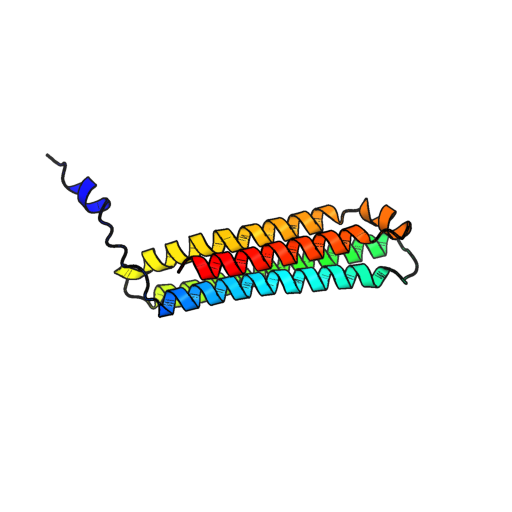 A N 1
ATOM 706 C CA . LEU A 1 93 ? 20.431 2.425 -18.253 1.00 93.44 93 LEU A CA 1
ATOM 707 C C . LEU A 1 93 ? 21.093 3.347 -19.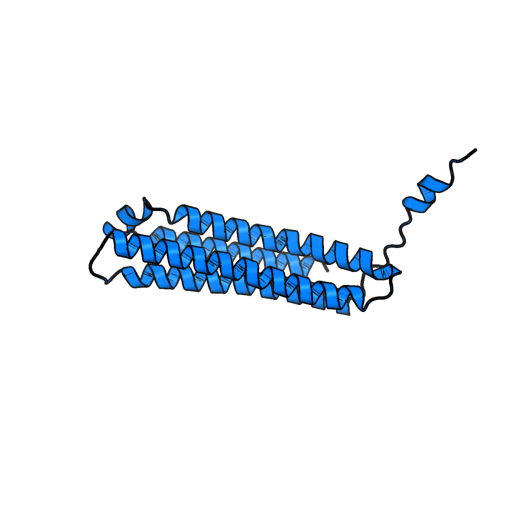288 1.00 93.44 93 LEU A C 1
ATOM 709 O O . LEU A 1 93 ? 21.231 4.553 -19.060 1.00 93.44 93 LEU A O 1
ATOM 713 N N . PRO A 1 94 ? 21.394 2.830 -20.497 1.00 92.81 94 PRO A N 1
ATOM 714 C CA . PRO A 1 94 ? 21.721 3.670 -21.642 1.00 92.81 94 PRO A CA 1
ATOM 715 C C . PRO A 1 94 ? 20.625 4.723 -21.894 1.00 92.81 94 PRO A C 1
ATOM 717 O O . PRO A 1 94 ? 19.443 4.369 -21.839 1.00 92.81 94 PRO A O 1
ATOM 720 N N . PRO A 1 95 ? 20.968 5.973 -22.270 1.00 90.81 95 PRO A N 1
ATOM 721 C CA . PRO A 1 95 ? 19.995 7.060 -22.445 1.00 90.81 95 PRO A CA 1
ATOM 722 C C . PRO A 1 95 ? 18.785 6.711 -23.326 1.00 90.81 95 PRO A C 1
ATOM 724 O O . PRO A 1 95 ? 17.664 7.121 -23.040 1.00 90.81 95 PRO A O 1
ATOM 727 N N . ALA A 1 96 ? 18.984 5.886 -24.360 1.00 87.81 96 ALA A N 1
ATOM 728 C CA . ALA A 1 96 ? 17.920 5.441 -25.263 1.00 87.81 96 ALA A CA 1
ATOM 729 C C . ALA A 1 96 ? 16.840 4.554 -24.598 1.00 87.81 96 ALA A C 1
ATOM 731 O O . ALA A 1 96 ? 15.748 4.417 -25.141 1.00 87.81 96 ALA A O 1
ATOM 732 N N . GLN A 1 97 ? 17.129 3.948 -23.441 1.00 90.38 97 GLN A N 1
ATOM 733 C CA . GLN A 1 97 ? 16.217 3.058 -22.705 1.00 90.38 97 GLN A CA 1
ATOM 734 C C . GLN A 1 97 ? 15.567 3.734 -21.488 1.00 90.38 97 GLN A C 1
ATOM 736 O O . GLN A 1 97 ? 14.536 3.264 -21.005 1.00 90.38 97 GLN A O 1
ATOM 741 N N . GLN A 1 98 ? 16.131 4.847 -21.004 1.00 92.12 98 GLN A N 1
ATOM 742 C CA . GLN A 1 98 ? 15.687 5.512 -19.772 1.00 92.12 98 GLN A CA 1
ATOM 743 C C . GLN A 1 98 ? 14.226 5.963 -19.849 1.00 92.12 98 GLN A C 1
ATOM 745 O O . GLN A 1 98 ? 13.439 5.684 -18.948 1.00 92.12 98 GLN A O 1
ATOM 750 N N . SER A 1 99 ? 13.828 6.587 -20.962 1.00 90.94 99 SER A N 1
ATOM 751 C CA . SER A 1 99 ? 12.445 7.044 -21.157 1.00 90.94 99 SER A CA 1
ATOM 752 C C . SER A 1 99 ? 11.447 5.877 -21.193 1.00 90.94 99 SER A C 1
ATOM 754 O O . SER A 1 99 ? 10.355 5.957 -20.632 1.00 90.94 99 SER A O 1
ATOM 756 N N . GLY A 1 100 ? 11.832 4.742 -21.792 1.00 89.44 100 GLY A N 1
ATOM 757 C CA . GLY A 1 100 ? 11.009 3.528 -21.799 1.00 89.44 100 GLY A CA 1
ATOM 758 C C . GLY A 1 100 ? 10.816 2.956 -20.393 1.00 89.44 100 GLY A C 1
ATOM 759 O O . GLY A 1 100 ? 9.701 2.596 -20.017 1.00 89.44 100 GLY A O 1
ATOM 760 N N . ALA A 1 101 ? 11.888 2.929 -19.600 1.00 92.12 101 ALA A N 1
ATOM 761 C CA . ALA A 1 101 ? 11.866 2.490 -18.209 1.00 92.12 101 ALA A CA 1
ATOM 762 C C . ALA A 1 101 ? 11.031 3.414 -17.307 1.00 92.12 101 ALA A C 1
ATOM 764 O O . ALA A 1 101 ? 10.209 2.930 -16.528 1.00 92.12 101 ALA A O 1
ATOM 765 N N . ALA A 1 102 ? 11.167 4.732 -17.464 1.00 92.69 102 ALA A N 1
ATOM 766 C CA . ALA A 1 102 ? 10.375 5.719 -16.734 1.00 92.69 102 ALA A CA 1
ATOM 767 C C . ALA A 1 102 ? 8.875 5.606 -17.053 1.00 92.69 102 ALA A C 1
ATOM 769 O O . ALA A 1 102 ? 8.045 5.592 -16.143 1.00 92.69 102 ALA A O 1
ATOM 770 N N . ASN A 1 103 ? 8.519 5.444 -18.332 1.00 91.19 103 ASN A N 1
ATOM 771 C CA . ASN A 1 103 ? 7.131 5.230 -18.747 1.00 91.19 103 ASN A CA 1
ATOM 772 C C . ASN A 1 103 ? 6.554 3.938 -18.153 1.00 91.19 103 ASN A C 1
ATOM 774 O O . ASN A 1 103 ? 5.427 3.942 -17.656 1.00 91.19 103 ASN A O 1
ATOM 778 N N . PHE A 1 104 ? 7.330 2.850 -18.158 1.00 91.44 104 PHE A N 1
ATOM 779 C CA . PHE A 1 104 ? 6.932 1.586 -17.541 1.00 91.44 104 PHE A CA 1
ATOM 780 C C . PHE A 1 104 ? 6.685 1.735 -16.029 1.00 91.44 104 PHE A C 1
ATOM 782 O O . PHE A 1 104 ? 5.652 1.293 -15.515 1.00 91.44 104 PHE A O 1
ATOM 789 N N . MET A 1 105 ? 7.598 2.408 -15.322 1.00 93.00 105 MET A N 1
ATOM 790 C CA . MET A 1 105 ? 7.462 2.685 -13.891 1.00 93.00 105 MET A CA 1
ATOM 791 C C . MET A 1 105 ? 6.222 3.539 -13.596 1.00 93.00 105 MET A C 1
ATOM 793 O O . MET A 1 105 ? 5.444 3.206 -12.706 1.00 93.00 105 MET A O 1
ATOM 797 N N . SER A 1 106 ? 5.989 4.600 -14.374 1.00 91.31 106 SER A N 1
ATOM 798 C CA . SER A 1 106 ? 4.830 5.487 -14.215 1.00 91.31 106 SER A CA 1
ATOM 799 C C . SER A 1 106 ? 3.499 4.745 -14.386 1.00 91.31 106 SER A C 1
ATOM 801 O O . SER A 1 106 ? 2.596 4.884 -13.557 1.00 91.31 106 SER A O 1
ATOM 803 N N . GLN A 1 107 ? 3.387 3.898 -15.415 1.00 90.19 107 GLN A N 1
ATOM 804 C CA . GLN A 1 107 ? 2.192 3.076 -15.641 1.00 90.19 107 GLN A CA 1
ATOM 805 C C . GLN A 1 107 ? 1.940 2.111 -14.476 1.00 90.19 107 GLN A C 1
ATOM 807 O O . GLN A 1 107 ? 0.816 2.020 -13.977 1.00 90.19 107 GLN A O 1
ATOM 812 N N . SER A 1 108 ? 2.995 1.443 -14.008 1.00 91.19 108 SER A N 1
ATOM 813 C CA . SER A 1 108 ? 2.932 0.503 -12.886 1.00 91.19 108 SER A CA 1
ATOM 814 C C . SER A 1 108 ? 2.553 1.201 -11.575 1.00 91.19 108 SER A C 1
ATOM 816 O O . SER A 1 108 ? 1.679 0.729 -10.848 1.00 91.19 108 SER A O 1
ATOM 818 N N . MET A 1 109 ? 3.103 2.389 -11.309 1.00 91.69 109 MET A N 1
ATOM 819 C CA . MET A 1 109 ? 2.741 3.210 -10.149 1.00 91.69 109 MET A CA 1
ATOM 820 C C . MET A 1 109 ? 1.273 3.665 -10.196 1.00 91.69 109 MET A C 1
ATOM 822 O O . MET A 1 109 ? 0.615 3.776 -9.162 1.00 91.69 109 MET A O 1
ATOM 826 N N . GLY A 1 110 ? 0.703 3.847 -11.391 1.00 91.75 110 GLY A N 1
ATOM 827 C CA . GLY A 1 110 ? -0.731 4.090 -11.563 1.00 91.75 110 GLY A CA 1
ATOM 828 C C . GLY A 1 110 ? -1.617 2.977 -10.984 1.00 91.75 110 GLY A C 1
ATOM 829 O O . GLY A 1 110 ? -2.708 3.263 -10.487 1.00 91.75 110 GLY A O 1
ATOM 830 N N . ILE A 1 111 ? -1.152 1.723 -10.994 1.00 93.44 111 ILE A N 1
ATOM 831 C CA . ILE A 1 111 ? -1.838 0.591 -10.351 1.00 93.44 111 ILE A CA 1
ATOM 832 C C . ILE A 1 111 ? -1.718 0.705 -8.828 1.00 93.44 111 ILE A C 1
ATOM 834 O O . ILE A 1 111 ? -2.724 0.593 -8.126 1.00 93.44 111 ILE A O 1
ATOM 838 N N . VAL A 1 112 ? -0.516 0.987 -8.322 1.00 95.25 112 VAL A N 1
ATOM 839 C CA . VAL A 1 112 ? -0.251 1.138 -6.882 1.00 95.25 112 VAL A CA 1
ATOM 840 C C . VAL A 1 112 ? -1.088 2.273 -6.278 1.00 95.25 112 VAL A C 1
ATOM 842 O O . VAL A 1 112 ? -1.740 2.083 -5.252 1.00 95.25 112 VAL A O 1
ATOM 845 N N . ASN A 1 113 ? -1.189 3.414 -6.965 1.00 93.88 113 ASN A N 1
ATOM 846 C CA . ASN A 1 113 ? -2.003 4.557 -6.540 1.00 93.88 113 ASN A CA 1
ATOM 847 C C . ASN A 1 113 ? -3.490 4.216 -6.359 1.00 93.88 113 ASN A C 1
ATOM 849 O O . ASN A 1 113 ? -4.156 4.784 -5.493 1.00 93.88 113 ASN A O 1
ATOM 853 N N . ARG A 1 114 ? -4.040 3.267 -7.128 1.00 93.75 114 ARG A N 1
ATOM 854 C CA . ARG A 1 114 ? -5.432 2.822 -6.925 1.00 93.75 114 ARG A CA 1
ATOM 855 C C . ARG A 1 114 ? -5.605 2.112 -5.584 1.00 93.75 114 ARG A C 1
ATOM 857 O O . ARG A 1 114 ? -6.618 2.325 -4.925 1.00 93.75 114 ARG A O 1
ATOM 864 N N . VAL A 1 115 ? -4.613 1.328 -5.162 1.00 95.56 115 VAL A N 1
ATOM 865 C CA . VAL A 1 115 ? -4.612 0.660 -3.850 1.00 95.56 115 VAL A CA 1
ATOM 866 C C . VAL A 1 115 ? -4.533 1.689 -2.722 1.00 95.56 115 VAL A C 1
ATOM 868 O O . VAL A 1 115 ? -5.288 1.598 -1.758 1.00 95.56 115 VAL A O 1
ATOM 871 N N . VAL A 1 116 ? -3.688 2.714 -2.865 1.00 95.06 116 VAL A N 1
ATOM 872 C CA . VAL A 1 116 ? -3.593 3.827 -1.897 1.00 95.06 116 VAL A CA 1
ATOM 873 C C . VAL A 1 116 ? -4.924 4.540 -1.734 1.00 95.06 116 VAL A C 1
ATOM 875 O O . VAL A 1 116 ? -5.348 4.810 -0.610 1.00 95.06 116 VAL A O 1
ATOM 878 N N . ASN A 1 117 ? -5.591 4.838 -2.849 1.00 94.31 117 ASN A N 1
ATOM 879 C CA . ASN A 1 117 ? -6.889 5.499 -2.833 1.00 94.31 117 ASN A CA 1
ATOM 880 C C . ASN A 1 117 ? -7.946 4.622 -2.153 1.00 94.31 117 ASN A C 1
ATOM 882 O O . ASN A 1 117 ? -8.737 5.135 -1.362 1.00 94.31 117 ASN A O 1
ATOM 886 N N . GLN A 1 118 ? -7.922 3.306 -2.395 1.00 94.31 118 GLN A N 1
ATOM 887 C CA . GLN A 1 118 ? -8.798 2.356 -1.711 1.00 94.31 118 GLN A CA 1
ATOM 888 C C . GLN A 1 118 ? -8.550 2.356 -0.195 1.00 94.31 118 GLN A C 1
ATOM 890 O O . GLN A 1 118 ? -9.498 2.500 0.576 1.00 94.31 118 GLN A O 1
ATOM 895 N N . ALA A 1 119 ? -7.290 2.258 0.242 1.00 94.56 119 ALA A N 1
ATOM 896 C CA . ALA A 1 119 ? -6.933 2.269 1.661 1.00 94.56 119 ALA A CA 1
ATOM 897 C C . ALA A 1 119 ? -7.309 3.597 2.340 1.00 94.56 119 ALA A C 1
ATOM 899 O O . ALA A 1 119 ? -7.970 3.604 3.377 1.00 94.56 119 ALA A O 1
ATOM 900 N N . SER A 1 120 ? -6.981 4.728 1.711 1.00 93.25 120 SER A N 1
ATOM 901 C CA . SER A 1 120 ? -7.313 6.070 2.209 1.00 93.25 120 SER A CA 1
ATOM 902 C C . SER A 1 120 ? -8.824 6.306 2.299 1.00 93.25 120 SER A C 1
ATOM 904 O O . SER A 1 120 ? -9.309 6.905 3.263 1.00 93.25 120 SER A O 1
ATOM 906 N N . SER A 1 121 ? -9.592 5.807 1.324 1.00 91.94 121 SER A N 1
ATOM 907 C CA . SER A 1 121 ? 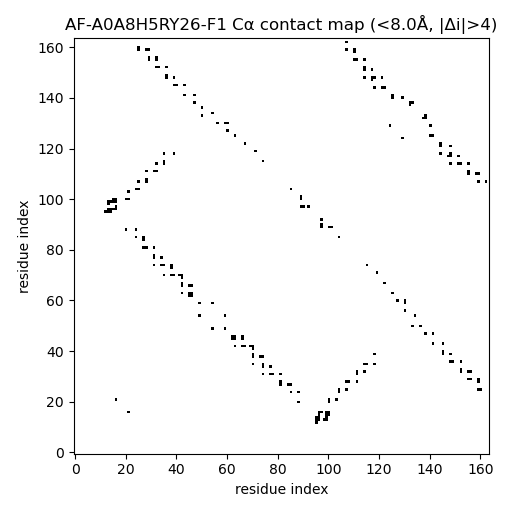-11.058 5.846 1.359 1.00 91.94 121 SER A CA 1
ATOM 908 C C . SER A 1 121 ? -11.608 4.977 2.492 1.00 91.94 121 SER A C 1
ATOM 910 O O . SER A 1 121 ? -12.481 5.418 3.242 1.00 91.94 121 SER A O 1
ATOM 912 N N . GLY A 1 122 ? -11.033 3.786 2.681 1.00 91.38 122 GLY A N 1
ATOM 913 C CA . GLY A 1 122 ? -11.319 2.906 3.809 1.00 91.38 122 GLY A CA 1
ATOM 914 C C . GLY A 1 122 ? -11.112 3.606 5.151 1.00 91.38 122 GLY A C 1
ATOM 915 O O . GLY A 1 122 ? -12.044 3.671 5.950 1.00 91.38 122 GLY A O 1
ATOM 916 N N . PHE A 1 123 ? -9.952 4.229 5.368 1.00 90.88 123 PHE A N 1
ATOM 917 C CA . PHE A 1 123 ? -9.669 5.006 6.580 1.00 90.88 123 PHE A CA 1
ATOM 918 C C . PHE A 1 123 ? -10.632 6.175 6.777 1.00 90.88 123 PHE A C 1
ATOM 920 O O . PHE A 1 123 ? -11.151 6.364 7.874 1.00 90.88 123 PHE A O 1
ATOM 927 N N . SER A 1 124 ? -10.941 6.912 5.709 1.00 87.56 124 SER A N 1
ATOM 928 C CA . SER A 1 124 ? -11.919 8.008 5.758 1.00 87.56 124 SER A CA 1
ATOM 929 C C . SER A 1 124 ? -13.316 7.521 6.139 1.00 87.56 124 SER A C 1
ATOM 931 O O . SER A 1 124 ? -14.102 8.276 6.699 1.00 87.56 124 SER A O 1
ATOM 933 N N . SER A 1 125 ? -13.639 6.261 5.847 1.00 86.25 125 SER A N 1
ATOM 934 C CA . SER A 1 125 ? -14.909 5.654 6.234 1.00 86.25 125 SER A CA 1
ATOM 935 C C . SER A 1 125 ? -14.939 5.122 7.668 1.00 86.25 125 SER A C 1
ATOM 937 O O . SER A 1 125 ? -16.023 4.864 8.177 1.00 86.25 125 SER A O 1
ATOM 939 N N . ILE A 1 126 ? -13.780 4.999 8.328 1.00 84.62 126 ILE A N 1
ATOM 940 C CA . ILE A 1 126 ? -13.644 4.668 9.757 1.00 84.62 126 ILE A CA 1
ATOM 941 C C . ILE A 1 126 ? -13.797 5.958 10.607 1.00 84.62 126 ILE A C 1
ATOM 943 O O . ILE A 1 126 ? -13.243 6.099 11.693 1.00 84.62 126 ILE A O 1
ATOM 947 N N . ASP A 1 127 ? -14.568 6.941 10.120 1.00 70.44 127 ASP A N 1
ATOM 948 C CA . ASP A 1 127 ? -14.712 8.260 10.749 1.00 70.44 127 ASP A CA 1
ATOM 949 C C . ASP A 1 127 ? -15.401 8.212 12.129 1.00 70.44 127 ASP A C 1
ATOM 951 O O . ASP A 1 127 ? -15.829 7.170 12.630 1.00 70.44 127 ASP A O 1
ATOM 955 N N . ARG A 1 128 ? -15.584 9.396 12.726 1.00 58.78 128 ARG A N 1
ATOM 956 C CA . ARG A 1 128 ? -16.261 9.622 14.016 1.00 58.78 128 ARG A CA 1
ATOM 957 C C . ARG A 1 128 ? -17.649 8.974 14.160 1.00 58.78 128 ARG A C 1
ATOM 959 O O . ARG A 1 128 ? -18.104 8.810 15.293 1.00 58.78 128 ARG A O 1
ATOM 966 N N . ARG A 1 129 ? -18.359 8.654 13.073 1.00 61.25 129 ARG A N 1
ATOM 967 C CA . ARG A 1 129 ? -19.641 7.926 13.095 1.00 61.25 129 ARG A CA 1
ATOM 968 C C . ARG A 1 129 ? -19.426 6.457 13.446 1.00 61.25 129 ARG A C 1
ATOM 970 O O . ARG A 1 129 ? -20.209 5.929 14.230 1.00 61.25 129 ARG A O 1
ATOM 977 N N . SER A 1 130 ? -18.315 5.872 13.006 1.00 71.19 130 SER A N 1
ATOM 978 C CA . SER A 1 130 ? -17.897 4.503 13.335 1.00 71.19 130 SER A CA 1
ATOM 979 C C . SER A 1 130 ? -17.712 4.302 14.834 1.00 71.19 130 SER A C 1
ATOM 981 O O . SER A 1 130 ? -17.954 3.215 15.331 1.00 71.19 130 SER A O 1
ATOM 983 N N . ILE A 1 131 ? -17.373 5.350 15.596 1.00 80.56 131 ILE A N 1
ATOM 984 C CA . ILE A 1 131 ? -17.279 5.250 17.062 1.00 80.56 131 ILE A CA 1
ATOM 985 C C . ILE A 1 131 ? -18.627 4.901 17.685 1.00 80.56 131 ILE A C 1
ATOM 987 O O . ILE A 1 131 ? -18.666 4.119 18.628 1.00 80.56 131 ILE A O 1
ATOM 991 N N . LYS A 1 132 ? -19.741 5.441 17.174 1.00 82.19 132 LYS A N 1
ATOM 992 C CA . LYS A 1 132 ? -21.067 5.052 17.678 1.00 82.19 132 LYS A CA 1
ATOM 993 C C . LYS A 1 132 ? -21.342 3.577 17.402 1.00 82.19 132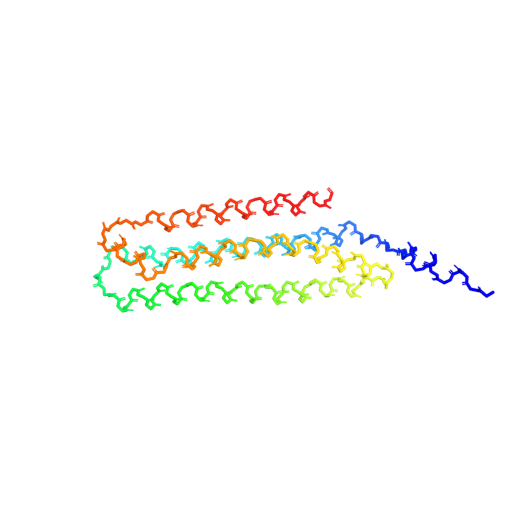 LYS A C 1
ATOM 995 O O . LYS A 1 132 ? -21.857 2.892 18.279 1.00 82.19 132 LYS A O 1
ATOM 1000 N N . ASP A 1 133 ? -20.954 3.101 16.224 1.00 86.19 133 ASP A N 1
ATOM 1001 C CA . ASP A 1 133 ? -21.106 1.699 15.842 1.00 86.19 133 ASP A CA 1
ATOM 1002 C C . ASP A 1 133 ? -20.203 0.792 16.692 1.00 86.19 133 ASP A C 1
ATOM 1004 O O . ASP A 1 133 ? -20.674 -0.214 17.220 1.00 86.19 133 ASP A O 1
ATOM 1008 N N . PHE A 1 134 ? -18.953 1.191 16.944 1.00 87.62 134 PHE A N 1
ATOM 1009 C CA . PHE A 1 134 ? -18.012 0.479 17.814 1.00 87.62 134 PHE A CA 1
ATOM 1010 C C . PHE A 1 134 ? -18.515 0.403 19.258 1.00 87.62 134 PHE A C 1
ATOM 1012 O O . PHE A 1 134 ? -18.474 -0.669 19.862 1.00 87.62 134 PHE A O 1
ATOM 1019 N N . LEU A 1 135 ? -19.067 1.501 19.788 1.00 83.19 135 LEU A N 1
ATOM 1020 C CA . LEU A 1 135 ? -19.718 1.535 21.104 1.00 83.19 135 LEU A CA 1
ATOM 1021 C C . LEU A 1 135 ? -20.960 0.633 21.166 1.00 83.19 135 LEU A C 1
ATOM 1023 O O . LEU A 1 135 ? -21.260 0.080 22.220 1.00 83.19 135 LEU A O 1
ATOM 1027 N N . ALA A 1 136 ? -21.666 0.454 20.047 1.00 86.00 136 ALA A N 1
ATOM 1028 C CA . ALA A 1 136 ? -22.770 -0.496 19.914 1.00 86.00 136 ALA A CA 1
ATOM 1029 C C . ALA A 1 136 ? -22.300 -1.944 19.652 1.00 86.00 136 ALA A C 1
ATOM 1031 O O . ALA A 1 136 ? -23.126 -2.833 19.448 1.00 86.00 136 ALA A O 1
ATOM 1032 N N . GLY A 1 137 ? -20.986 -2.197 19.643 1.00 83.69 137 GLY A N 1
ATOM 1033 C CA . GLY A 1 137 ? -20.402 -3.514 19.391 1.00 83.69 137 GLY A CA 1
ATOM 1034 C C . GLY A 1 137 ? -20.357 -3.918 17.914 1.00 83.69 137 GLY A C 1
ATOM 1035 O O . GLY A 1 137 ? -20.025 -5.064 17.609 1.00 83.69 137 GLY A O 1
ATOM 1036 N N . ASN A 1 138 ? -20.656 -3.007 16.988 1.00 88.31 138 ASN A N 1
ATOM 1037 C CA . ASN A 1 138 ? -20.572 -3.249 15.554 1.00 88.31 138 ASN A CA 1
ATOM 1038 C C . ASN A 1 138 ? -19.196 -2.841 15.007 1.00 88.31 138 ASN A C 1
ATOM 1040 O O . ASN A 1 138 ? -18.941 -1.677 14.716 1.00 88.31 138 ASN A O 1
ATOM 1044 N N . TRP A 1 139 ? -18.324 -3.833 14.821 1.00 90.31 139 TRP A N 1
ATOM 1045 C CA . TRP A 1 139 ? -16.949 -3.662 14.330 1.00 90.31 139 TRP A CA 1
ATOM 1046 C C . TRP A 1 139 ? -16.767 -4.088 12.867 1.00 90.31 139 TRP A C 1
ATOM 1048 O O . TRP A 1 139 ? -15.642 -4.120 12.366 1.00 90.31 139 TRP A O 1
ATOM 1058 N N . ASN A 1 140 ? -17.859 -4.423 12.168 1.00 90.44 140 ASN A N 1
ATOM 1059 C CA . ASN A 1 140 ? -17.812 -5.003 10.822 1.00 90.44 140 ASN A CA 1
ATOM 1060 C C . ASN A 1 140 ? -17.102 -4.096 9.818 1.00 90.44 140 ASN A C 1
ATOM 1062 O O . ASN A 1 140 ? -16.399 -4.595 8.943 1.00 90.44 140 ASN A O 1
ATOM 1066 N N . ARG A 1 141 ? -17.193 -2.773 10.005 1.00 88.75 141 ARG A N 1
ATOM 1067 C CA . ARG A 1 141 ? -16.549 -1.797 9.125 1.00 88.75 141 ARG A CA 1
ATOM 1068 C C . ARG A 1 141 ? -15.036 -1.988 9.019 1.00 88.75 141 ARG A C 1
ATOM 1070 O O . ARG A 1 141 ? -14.483 -1.844 7.935 1.00 88.75 141 ARG A O 1
ATOM 1077 N N . LEU A 1 142 ? -14.367 -2.355 10.114 1.00 92.12 142 LEU A N 1
ATOM 1078 C CA . LEU A 1 142 ? -12.926 -2.626 10.093 1.00 92.12 142 LEU A CA 1
ATOM 1079 C C . LEU A 1 142 ? -12.594 -3.858 9.248 1.00 92.12 142 LEU A C 1
ATOM 1081 O O . LEU A 1 142 ? -11.615 -3.864 8.511 1.00 92.12 142 LEU A O 1
ATOM 1085 N N . THR A 1 143 ? -13.422 -4.896 9.350 1.00 93.00 143 THR A N 1
ATOM 1086 C CA . THR A 1 143 ? -13.268 -6.130 8.572 1.00 93.00 143 THR A CA 1
ATOM 1087 C C . THR A 1 143 ? -13.557 -5.906 7.090 1.00 93.00 143 THR A C 1
ATOM 1089 O O . THR A 1 143 ? -12.836 -6.439 6.254 1.00 93.00 143 THR A O 1
ATOM 1092 N N . GLU A 1 144 ? -14.570 -5.103 6.758 1.00 92.88 144 GLU A N 1
ATOM 1093 C CA . GLU A 1 144 ? -14.861 -4.696 5.377 1.00 92.88 144 GLU A CA 1
ATOM 1094 C C . GLU A 1 144 ? -13.669 -3.965 4.757 1.00 92.88 144 GLU A C 1
ATOM 1096 O O . GLU A 1 144 ? -13.177 -4.379 3.713 1.00 92.88 144 GLU A O 1
ATOM 1101 N N . VAL A 1 145 ? -13.148 -2.940 5.440 1.00 93.12 145 VAL A N 1
ATOM 1102 C CA . VAL A 1 145 ? -11.996 -2.168 4.951 1.00 93.12 145 VAL A CA 1
ATOM 1103 C C . VAL A 1 145 ? -10.761 -3.054 4.765 1.00 93.12 145 VAL A C 1
ATOM 1105 O O . VAL A 1 145 ? -10.099 -2.963 3.733 1.00 93.12 145 VAL A O 1
ATOM 1108 N N . ASP A 1 146 ? -10.459 -3.932 5.724 1.00 94.88 146 ASP A N 1
ATOM 1109 C CA . ASP A 1 146 ? -9.328 -4.865 5.630 1.00 94.88 146 ASP A CA 1
ATOM 1110 C C . ASP A 1 146 ? -9.463 -5.810 4.422 1.00 94.88 146 ASP A C 1
ATOM 1112 O O . ASP A 1 146 ? -8.527 -5.971 3.634 1.00 94.88 146 ASP A O 1
ATOM 1116 N N . ASN A 1 147 ? -10.648 -6.392 4.222 1.00 96.19 147 ASN A N 1
ATOM 1117 C CA . ASN A 1 147 ? -10.911 -7.288 3.096 1.00 96.19 147 ASN A CA 1
ATOM 1118 C C . ASN A 1 147 ? -10.846 -6.565 1.746 1.00 96.19 147 ASN A C 1
ATOM 1120 O O . ASN A 1 147 ? -10.233 -7.085 0.811 1.00 96.19 147 ASN A O 1
ATOM 1124 N N . ASP A 1 148 ? -11.424 -5.367 1.648 1.00 95.69 148 ASP A N 1
ATOM 1125 C CA . ASP A 1 148 ? -11.415 -4.566 0.424 1.00 95.69 148 ASP A CA 1
ATOM 1126 C C . ASP A 1 148 ? -9.987 -4.180 0.024 1.00 95.69 148 ASP A C 1
ATOM 1128 O O . ASP A 1 148 ? -9.607 -4.300 -1.144 1.00 95.69 148 ASP A O 1
ATOM 1132 N N . VAL A 1 149 ? -9.160 -3.767 0.991 1.00 95.88 149 VAL A N 1
ATOM 1133 C CA . VAL A 1 149 ? -7.754 -3.434 0.730 1.00 95.88 149 VAL A CA 1
ATOM 1134 C C . VAL A 1 149 ? -6.965 -4.682 0.340 1.00 95.88 149 VAL A C 1
ATOM 1136 O O . VAL A 1 149 ? -6.234 -4.641 -0.647 1.00 95.88 149 VAL A O 1
ATOM 1139 N N . LYS A 1 150 ? -7.145 -5.820 1.021 1.00 96.81 150 LYS A N 1
ATOM 1140 C CA . LYS A 1 150 ? -6.504 -7.095 0.637 1.00 96.81 150 LYS A CA 1
ATOM 1141 C C . LYS A 1 150 ? -6.881 -7.538 -0.777 1.00 96.81 150 LYS A C 1
ATOM 1143 O O . LYS A 1 150 ? -6.014 -7.993 -1.531 1.00 96.81 150 LYS A O 1
ATOM 1148 N N . ALA A 1 151 ? -8.149 -7.390 -1.156 1.00 96.94 151 ALA A N 1
ATOM 1149 C CA . ALA A 1 151 ? -8.620 -7.696 -2.501 1.00 96.94 151 ALA A CA 1
ATOM 1150 C C . ALA A 1 151 ? -7.991 -6.756 -3.542 1.00 96.94 151 ALA A C 1
ATOM 1152 O O . ALA A 1 151 ? -7.478 -7.225 -4.561 1.00 96.94 151 ALA A O 1
ATOM 1153 N N . ALA A 1 152 ? -7.952 -5.449 -3.264 1.00 96.31 152 ALA A N 1
ATOM 1154 C CA . ALA A 1 152 ? -7.310 -4.462 -4.131 1.00 96.31 152 ALA A CA 1
ATOM 1155 C C . ALA A 1 152 ? -5.803 -4.721 -4.293 1.00 96.31 152 ALA A C 1
ATOM 1157 O O . ALA A 1 152 ? -5.295 -4.668 -5.412 1.00 96.31 152 ALA A O 1
ATOM 1158 N N . CYS A 1 153 ? -5.100 -5.068 -3.211 1.00 96.44 153 CYS A N 1
ATOM 1159 C CA . CYS A 1 153 ? -3.689 -5.455 -3.243 1.00 96.44 153 CYS A CA 1
ATOM 1160 C C . CYS A 1 153 ? -3.465 -6.702 -4.104 1.00 96.44 153 CYS A C 1
ATOM 1162 O O . CYS A 1 153 ? -2.592 -6.707 -4.969 1.00 96.44 153 CYS A O 1
ATOM 1164 N N . SER A 1 154 ? -4.291 -7.736 -3.924 1.00 96.81 154 SER A N 1
ATOM 1165 C CA . SER A 1 154 ? -4.207 -8.972 -4.713 1.00 96.81 154 SER A CA 1
ATOM 1166 C C . SER A 1 154 ? -4.425 -8.703 -6.205 1.00 96.81 154 SER A C 1
ATOM 1168 O O . SER A 1 154 ? -3.664 -9.182 -7.046 1.00 96.81 154 SER A O 1
ATOM 1170 N N . TYR A 1 155 ? -5.427 -7.886 -6.544 1.00 95.12 155 TYR A N 1
ATOM 1171 C CA . TYR A 1 155 ? -5.671 -7.455 -7.920 1.00 95.12 155 TYR A CA 1
ATOM 1172 C C . TYR A 1 155 ? -4.492 -6.655 -8.486 1.00 95.12 155 TYR A C 1
ATOM 1174 O O . TYR A 1 155 ? -4.061 -6.913 -9.608 1.00 95.12 155 TYR A O 1
ATOM 1182 N N . ALA A 1 156 ? -3.944 -5.715 -7.714 1.00 95.19 156 ALA A N 1
ATOM 1183 C CA . ALA A 1 156 ? -2.816 -4.890 -8.128 1.00 95.19 156 ALA A CA 1
ATOM 1184 C C . ALA A 1 156 ? -1.554 -5.718 -8.392 1.00 95.19 156 ALA A C 1
ATOM 1186 O O . ALA A 1 156 ? -0.910 -5.514 -9.414 1.00 95.19 156 ALA A O 1
ATOM 1187 N N . ILE A 1 157 ? -1.230 -6.683 -7.527 1.00 95.56 157 ILE A N 1
ATOM 1188 C CA . ILE A 1 157 ? -0.083 -7.584 -7.715 1.00 95.56 157 ILE A CA 1
ATOM 1189 C C . ILE A 1 157 ? -0.258 -8.418 -8.988 1.00 95.56 157 ILE A C 1
ATOM 1191 O O . ILE A 1 157 ? 0.665 -8.507 -9.795 1.00 95.56 157 ILE A O 1
ATOM 1195 N N . ASN A 1 158 ? -1.450 -8.978 -9.212 1.00 93.94 158 ASN A N 1
ATOM 1196 C CA . ASN A 1 158 ? -1.742 -9.719 -10.439 1.00 93.94 158 ASN A CA 1
ATOM 1197 C C . ASN A 1 158 ? -1.628 -8.827 -11.682 1.00 93.94 158 ASN A C 1
ATOM 1199 O O . ASN A 1 158 ? -1.032 -9.238 -12.672 1.00 93.94 158 ASN A O 1
ATOM 1203 N N . ALA A 1 159 ? -2.156 -7.601 -11.622 1.00 91.88 159 ALA A N 1
ATOM 1204 C CA . ALA A 1 159 ? -2.071 -6.643 -12.717 1.00 91.88 159 ALA A CA 1
ATOM 1205 C C . ALA A 1 159 ? -0.618 -6.249 -13.015 1.00 91.88 159 ALA A C 1
ATOM 1207 O O . ALA A 1 159 ? -0.234 -6.268 -14.176 1.00 91.88 159 ALA A O 1
ATOM 1208 N N . LEU A 1 160 ? 0.191 -5.961 -11.989 1.00 91.31 160 LEU A N 1
ATOM 1209 C CA . LEU A 1 160 ? 1.617 -5.629 -12.109 1.00 91.31 160 LEU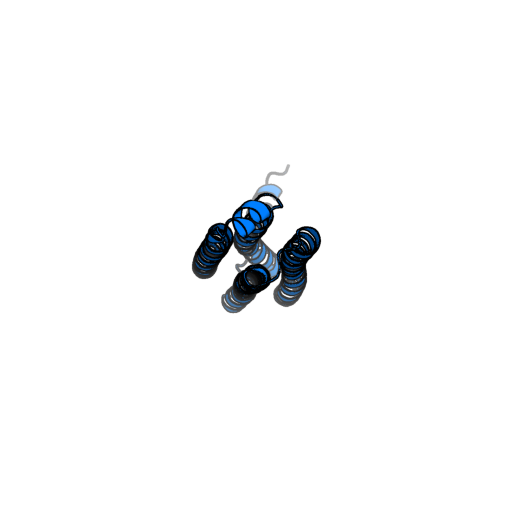 A CA 1
ATOM 1210 C C . LEU A 1 160 ? 2.426 -6.764 -12.748 1.00 91.31 160 LEU A C 1
ATOM 1212 O O . LEU A 1 160 ? 3.271 -6.512 -13.602 1.00 91.31 160 LEU A O 1
ATOM 1216 N N . ASN A 1 161 ? 2.139 -8.012 -12.372 1.00 88.81 161 ASN A N 1
ATOM 1217 C CA . ASN A 1 161 ? 2.786 -9.185 -12.961 1.00 88.81 161 ASN A CA 1
ATOM 1218 C C . ASN A 1 161 ? 2.309 -9.478 -14.394 1.00 88.81 161 ASN A C 1
ATOM 1220 O O . ASN A 1 161 ? 3.025 -10.141 -15.134 1.00 88.81 161 ASN A O 1
ATOM 1224 N N . ALA A 1 162 ? 1.127 -8.989 -14.785 1.00 85.81 162 ALA A N 1
ATOM 1225 C CA . ALA A 1 162 ? 0.551 -9.153 -16.120 1.00 85.81 162 ALA A CA 1
ATOM 1226 C C . ALA A 1 162 ? 0.892 -8.011 -17.098 1.00 85.81 162 ALA A C 1
ATOM 1228 O O . ALA A 1 162 ? 0.511 -8.083 -18.264 1.00 85.81 162 ALA A O 1
ATOM 1229 N N . VAL A 1 163 ? 1.607 -6.961 -16.662 1.00 73.12 163 VAL A N 1
ATOM 1230 C CA . VAL A 1 163 ? 2.167 -5.926 -17.567 1.00 73.12 163 VAL A CA 1
ATOM 1231 C C . VAL A 1 163 ? 3.350 -6.487 -18.394 1.00 73.12 163 VAL A C 1
ATOM 1233 O O . VAL A 1 163 ? 3.964 -5.763 -19.181 1.00 73.12 163 VAL A O 1
ATOM 1236 N N . PHE A 1 164 ? 3.663 -7.779 -18.236 1.00 57.44 164 PHE A N 1
ATOM 1237 C CA . PHE A 1 164 ? 4.751 -8.507 -18.885 1.00 57.44 164 PHE A CA 1
ATOM 1238 C C . PHE A 1 164 ? 4.263 -9.589 -19.838 1.00 57.44 164 PHE A C 1
ATOM 1240 O O . PHE A 1 164 ? 3.382 -10.382 -19.436 1.00 57.44 164 PHE A O 1
#

Foldseek 3Di:
DDPPPVVVVVPLVQPAPPPVLLVVLLVLLLVLLVLLLVLLVQLLVQLVVCLPPDDDLVVSQCSNVVSLVVSLVSSVVSVVVSVVSQCVSLVPDDPSNSVNSVVSSVVLVVLSVVLSVLLNVLSVVCDSVVSVCSVVVNSVSSVVSSVSSVVSSVVSSVVSVVVD

Secondary structure (DSSP, 8-state):
--SHHHHHHT----PPPPHHHHHHHHHHHHHHHHHHHHHHHHHHHHHHTTTTS---HHHHHHHHHHHHHHHHHHHHHHHHHHHHHHHHHHHTS-HHHHHHHHHHHHHHHHHHHHHHHHHHHHHHHSSTTHHHHHHTT--HHHHHHHHHHHHHHHHHHHHHHT--

pLDDT: mean 86.92, std 15.4, range [36.59, 97.94]

Solvent-accessible surface area (backbone atoms only — not comparable to full-atom values): 8924 Å² total; per-residue (Å²): 134,89,77,64,73,67,62,56,65,74,56,68,74,58,40,69,46,56,69,72,55,49,54,49,52,42,48,48,49,44,51,49,38,53,47,48,48,49,36,50,48,53,28,47,51,59,50,57,65,49,73,87,47,85,90,45,73,66,60,51,49,50,52,47,52,50,33,45,51,51,31,54,49,52,46,53,57,48,48,55,52,45,48,54,56,46,48,58,58,31,68,73,42,61,78,63,27,26,64,30,36,49,51,52,47,52,58,50,47,57,47,46,51,52,41,52,50,49,43,53,51,38,51,62,65,64,34,83,67,43,52,58,36,45,77,70,69,49,58,61,67,55,55,52,41,51,51,52,37,51,50,42,35,53,52,38,46,53,50,55,64,59,79,105